Protein AF-L8DAK5-F1 (afdb_monomer)

Structure (mmCIF, N/CA/C/O backbone):
data_AF-L8DAK5-F1
#
_entry.id   AF-L8DAK5-F1
#
loop_
_atom_site.group_PDB
_atom_site.id
_atom_site.type_symbol
_atom_site.label_atom_id
_atom_site.label_alt_id
_atom_site.label_comp_id
_atom_site.label_asym_id
_atom_site.label_entity_id
_atom_site.label_seq_id
_atom_site.pdbx_PDB_ins_code
_atom_site.Cartn_x
_atom_site.Cartn_y
_atom_site.Cartn_z
_atom_site.occupancy
_atom_site.B_iso_or_equiv
_atom_site.auth_seq_id
_atom_site.auth_comp_id
_atom_site.auth_asym_id
_atom_site.auth_atom_id
_atom_site.pdbx_PDB_model_num
ATOM 1 N N . MET A 1 1 ? 27.791 -12.431 57.931 1.00 39.72 1 MET A N 1
ATOM 2 C CA . MET A 1 1 ? 26.720 -12.789 56.977 1.00 39.72 1 MET A CA 1
ATOM 3 C C . MET A 1 1 ? 26.270 -11.500 56.310 1.00 39.72 1 MET A C 1
ATOM 5 O O . MET A 1 1 ? 25.592 -10.714 56.954 1.00 39.72 1 MET A O 1
ATOM 9 N N . SER A 1 2 ? 26.748 -11.221 55.096 1.00 40.09 2 SER A N 1
ATOM 10 C CA . SER A 1 2 ? 26.414 -9.990 54.365 1.00 40.09 2 SER A CA 1
ATOM 11 C C . SER A 1 2 ? 25.196 -10.241 53.482 1.00 40.09 2 SER A C 1
ATOM 13 O O . SER A 1 2 ? 25.202 -11.176 52.686 1.00 40.09 2 SER A O 1
ATOM 15 N N . ASN A 1 3 ? 24.158 -9.425 53.637 1.00 39.25 3 ASN A N 1
ATOM 16 C CA . ASN A 1 3 ? 23.004 -9.408 52.743 1.00 39.25 3 ASN A CA 1
ATOM 17 C C . ASN A 1 3 ? 23.348 -8.564 51.500 1.00 39.25 3 ASN A C 1
ATOM 19 O O . ASN A 1 3 ? 23.896 -7.474 51.683 1.00 39.25 3 ASN A O 1
ATOM 23 N N . PRO A 1 4 ? 23.057 -8.995 50.260 1.00 54.66 4 PRO A N 1
ATOM 24 C CA . PRO A 1 4 ? 23.229 -8.130 49.105 1.00 54.66 4 PRO A CA 1
ATOM 25 C C . PRO A 1 4 ? 22.065 -7.137 49.024 1.00 54.66 4 PRO A C 1
ATOM 27 O O . PRO A 1 4 ? 20.892 -7.498 49.126 1.00 54.66 4 PRO A O 1
ATOM 30 N N . THR A 1 5 ? 22.396 -5.866 48.833 1.00 51.69 5 THR A N 1
ATOM 31 C CA . THR A 1 5 ? 21.445 -4.807 48.496 1.00 51.69 5 THR A CA 1
ATOM 32 C C . THR A 1 5 ? 20.854 -5.098 47.111 1.00 51.69 5 THR A C 1
ATOM 34 O O . THR A 1 5 ? 21.626 -5.266 46.164 1.00 51.69 5 THR A O 1
ATOM 37 N N . PRO A 1 6 ? 19.524 -5.147 46.926 1.00 53.66 6 PRO A N 1
ATOM 38 C CA . PRO A 1 6 ? 18.963 -5.229 45.586 1.00 53.66 6 PRO A CA 1
ATOM 39 C C . PRO A 1 6 ? 19.163 -3.883 44.877 1.00 53.66 6 PRO A C 1
ATOM 41 O O . PRO A 1 6 ? 18.605 -2.869 45.295 1.00 53.66 6 PRO A O 1
ATOM 44 N N . HIS A 1 7 ? 19.940 -3.860 43.790 1.00 54.09 7 HIS A N 1
ATOM 45 C CA . HIS A 1 7 ? 19.908 -2.739 42.853 1.00 54.09 7 HIS A CA 1
ATOM 46 C C . HIS A 1 7 ? 18.712 -2.951 41.908 1.00 54.09 7 HIS A C 1
ATOM 48 O O . HIS A 1 7 ? 18.798 -3.594 40.868 1.00 54.09 7 HIS A O 1
ATOM 54 N N . ASN A 1 8 ? 17.536 -2.445 42.274 1.00 59.25 8 ASN A N 1
ATOM 55 C CA . ASN A 1 8 ? 16.479 -2.271 41.281 1.00 59.25 8 ASN A CA 1
ATOM 56 C C . ASN A 1 8 ? 16.750 -0.968 40.521 1.00 59.25 8 ASN A C 1
ATOM 58 O O . ASN A 1 8 ? 16.171 0.075 40.824 1.00 59.25 8 ASN A O 1
ATOM 62 N N . SER A 1 9 ? 17.664 -1.021 39.555 1.00 59.50 9 SER A N 1
ATOM 63 C CA . SER A 1 9 ? 17.788 0.033 38.550 1.00 59.50 9 SER A CA 1
ATOM 64 C C . SER A 1 9 ? 16.672 -0.182 37.534 1.00 59.50 9 SER A C 1
ATOM 66 O O . SER A 1 9 ? 16.860 -0.862 36.529 1.00 59.50 9 SER A O 1
ATOM 68 N N . GLY A 1 10 ? 15.485 0.344 37.834 1.00 55.06 10 GLY A N 1
ATOM 69 C CA . GLY A 1 10 ? 14.363 0.354 36.904 1.00 55.06 10 GLY A CA 1
ATOM 70 C C . GLY A 1 10 ? 14.717 1.192 35.680 1.00 55.06 10 GLY A C 1
ATOM 71 O O . GLY A 1 10 ? 14.561 2.410 35.689 1.00 55.06 10 GLY A O 1
ATOM 72 N N . THR A 1 11 ? 15.230 0.554 34.630 1.00 64.50 11 THR A N 1
ATOM 73 C CA . THR A 1 11 ? 15.402 1.191 33.326 1.00 64.50 11 THR A CA 1
ATOM 74 C C . THR A 1 11 ? 14.019 1.502 32.769 1.00 64.50 11 THR A C 1
ATOM 76 O O . THR A 1 11 ? 13.306 0.611 32.308 1.00 64.50 11 THR A O 1
ATOM 79 N N . THR A 1 12 ? 13.629 2.774 32.797 1.00 67.00 12 THR A N 1
ATOM 80 C CA . THR A 1 12 ? 12.518 3.265 31.983 1.00 67.00 12 THR A CA 1
ATOM 81 C C . THR A 1 12 ? 12.885 3.046 30.519 1.00 67.00 12 THR A C 1
ATOM 83 O O . THR A 1 12 ? 13.738 3.745 29.976 1.00 67.00 12 THR A O 1
ATOM 86 N N . ILE A 1 13 ? 12.271 2.052 29.877 1.00 75.38 13 ILE A N 1
ATOM 87 C CA . ILE A 1 13 ? 12.389 1.876 28.431 1.00 75.38 13 ILE A CA 1
ATOM 88 C C . ILE A 1 13 ? 11.504 2.936 27.781 1.00 75.38 13 ILE A C 1
ATOM 90 O O . ILE A 1 13 ? 10.278 2.813 27.763 1.00 75.38 13 ILE A O 1
ATOM 94 N N . THR A 1 14 ? 12.115 3.983 27.238 1.00 77.31 14 THR A N 1
ATOM 95 C CA . THR A 1 14 ? 11.408 4.909 26.355 1.00 77.31 14 THR A CA 1
ATOM 96 C C . THR A 1 14 ? 11.034 4.156 25.077 1.00 77.31 14 THR A C 1
ATOM 98 O O . THR A 1 14 ? 11.906 3.642 24.379 1.00 77.31 14 THR A O 1
ATOM 101 N N . ARG A 1 15 ? 9.735 4.052 24.768 1.00 83.75 15 ARG A N 1
ATOM 102 C CA . ARG A 1 15 ? 9.271 3.553 23.465 1.00 83.75 15 ARG A CA 1
ATOM 103 C C . ARG A 1 15 ? 9.352 4.683 22.449 1.00 83.75 15 ARG A C 1
ATOM 105 O O . ARG A 1 15 ? 8.604 5.652 22.549 1.00 83.75 15 ARG A O 1
ATOM 112 N N . GLU A 1 16 ? 10.220 4.533 21.461 1.00 90.50 16 GLU A N 1
ATOM 113 C CA . GLU A 1 16 ? 10.222 5.402 20.288 1.00 90.50 16 GLU A CA 1
ATOM 114 C C . GLU A 1 16 ? 8.928 5.177 19.488 1.00 90.50 16 GLU A C 1
ATOM 116 O O . GLU A 1 16 ? 8.569 4.043 19.164 1.00 90.50 16 GLU A O 1
ATOM 121 N N . CYS A 1 17 ? 8.191 6.254 19.210 1.00 89.44 17 CYS A N 1
ATOM 122 C CA . CYS A 1 17 ? 6.949 6.221 18.445 1.00 89.44 17 CYS A CA 1
ATOM 123 C C . CYS A 1 17 ? 6.905 7.421 17.499 1.00 89.44 17 CYS A C 1
ATOM 125 O O . CYS A 1 17 ? 7.007 8.564 17.940 1.00 89.44 17 CYS A O 1
ATOM 127 N N . LEU A 1 18 ? 6.726 7.151 16.207 1.00 91.62 18 LEU A N 1
ATOM 128 C CA . LEU A 1 18 ? 6.474 8.166 15.192 1.00 91.62 18 LEU A CA 1
ATOM 129 C C . LEU A 1 18 ? 5.041 7.994 14.685 1.00 91.62 18 LEU A C 1
ATOM 131 O O . LEU A 1 18 ? 4.684 6.931 14.178 1.00 91.62 18 LEU A O 1
ATOM 135 N N . VAL A 1 19 ? 4.230 9.044 14.808 1.00 93.62 19 VAL A N 1
ATOM 136 C CA . VAL A 1 19 ? 2.860 9.084 14.281 1.00 93.62 19 VAL A CA 1
ATOM 137 C C . VAL A 1 19 ? 2.806 10.124 13.171 1.00 93.62 19 VAL A C 1
ATOM 139 O O . VAL A 1 19 ? 3.156 11.282 13.385 1.00 93.62 19 VAL A O 1
ATOM 142 N N . VAL A 1 20 ? 2.365 9.707 11.985 1.00 94.12 20 VAL A N 1
ATOM 143 C CA . VAL A 1 20 ? 2.186 10.573 10.815 1.00 94.12 20 VAL A CA 1
ATOM 144 C C . VAL A 1 20 ? 0.772 10.374 10.285 1.00 94.12 20 VAL A C 1
ATOM 146 O O . VAL A 1 20 ? 0.321 9.240 10.141 1.00 94.12 20 VAL A O 1
ATOM 149 N N . SER A 1 21 ? 0.091 11.473 9.967 1.00 94.94 21 SER A N 1
ATOM 150 C CA . SER A 1 21 ? -1.261 11.461 9.406 1.00 94.94 21 SER A CA 1
ATOM 151 C C . SER A 1 21 ? -1.290 12.205 8.078 1.00 94.94 21 SER A C 1
ATOM 153 O O . SER A 1 21 ? -0.713 13.284 7.948 1.00 94.94 21 SER A O 1
ATOM 155 N N . ARG A 1 22 ? -1.999 11.644 7.095 1.00 93.12 22 ARG A N 1
ATOM 156 C CA . ARG A 1 22 ? -2.268 12.282 5.802 1.00 93.12 22 ARG A CA 1
ATOM 157 C C . ARG A 1 22 ? -3.673 11.923 5.331 1.00 93.12 22 ARG A C 1
ATOM 159 O O . ARG A 1 22 ? -4.027 10.749 5.310 1.00 93.12 22 ARG A O 1
ATOM 166 N N . THR A 1 23 ? -4.438 12.920 4.901 1.00 95.81 23 THR A N 1
ATOM 167 C CA . THR A 1 23 ? -5.745 12.712 4.263 1.00 95.81 23 THR A CA 1
ATOM 168 C C . THR A 1 23 ? -5.566 12.549 2.758 1.00 95.81 23 THR A C 1
ATOM 170 O O . THR A 1 23 ? -4.881 13.350 2.121 1.00 95.81 23 THR A O 1
ATOM 173 N N . LEU A 1 24 ? -6.192 11.521 2.189 1.00 94.12 24 LEU A N 1
ATOM 174 C CA . 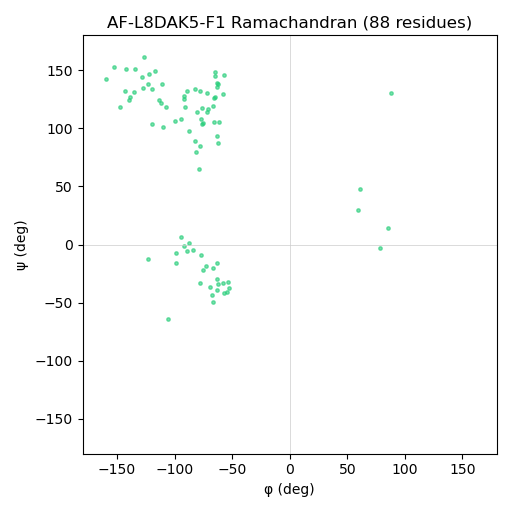LEU A 1 24 ? -6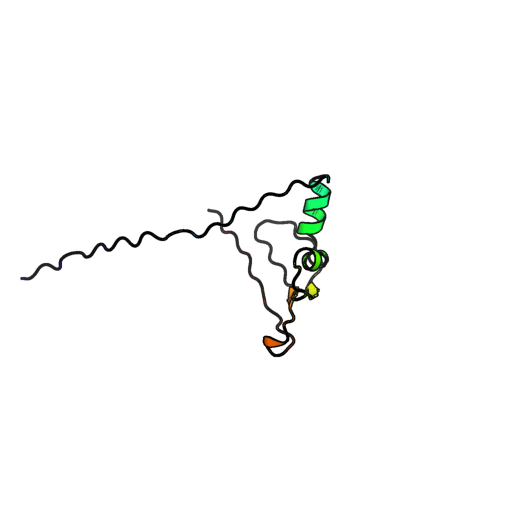.219 11.259 0.752 1.00 94.12 24 LEU A CA 1
ATOM 175 C C . LEU A 1 24 ? -7.672 11.283 0.274 1.00 94.12 24 LEU A C 1
ATOM 177 O O . LEU A 1 24 ? -8.534 10.667 0.894 1.00 94.12 24 LEU A O 1
ATOM 181 N N . ALA A 1 25 ? -7.942 11.971 -0.836 1.00 97.56 25 ALA A N 1
ATOM 182 C CA . ALA A 1 25 ? -9.251 11.967 -1.489 1.00 97.56 25 ALA A CA 1
ATOM 183 C C . ALA A 1 25 ? -9.427 10.682 -2.320 1.00 97.56 25 ALA A C 1
ATOM 185 O O . ALA A 1 25 ? -9.466 10.712 -3.549 1.00 97.56 25 ALA A O 1
ATOM 186 N N . ALA A 1 26 ? -9.460 9.537 -1.642 1.00 95.88 26 ALA A N 1
ATOM 187 C CA . ALA A 1 26 ? -9.601 8.221 -2.247 1.00 95.88 26 ALA A CA 1
ATOM 188 C C . ALA A 1 26 ? -10.487 7.326 -1.379 1.00 95.88 26 ALA A C 1
ATOM 190 O O . ALA A 1 26 ? -10.531 7.469 -0.159 1.00 95.88 26 ALA A O 1
ATOM 191 N N . ASP A 1 27 ? -11.170 6.383 -2.023 1.00 97.94 27 ASP A N 1
ATOM 192 C CA . ASP A 1 27 ? -11.892 5.331 -1.316 1.00 97.94 27 ASP A CA 1
ATOM 193 C C . ASP A 1 27 ? -10.899 4.452 -0.523 1.00 97.94 27 ASP A C 1
ATOM 195 O O . ASP A 1 27 ? -9.857 4.077 -1.081 1.00 97.94 27 ASP A O 1
ATOM 199 N N . PRO A 1 28 ? -11.189 4.092 0.742 1.00 96.25 28 PRO A N 1
ATOM 200 C CA . PRO A 1 28 ? -10.316 3.237 1.541 1.00 96.25 28 PRO A CA 1
ATOM 201 C C . PRO A 1 28 ? -9.933 1.924 0.852 1.00 96.25 28 PRO A C 1
ATOM 203 O O . PRO A 1 28 ? -8.779 1.511 0.950 1.00 96.25 28 PRO A O 1
ATOM 206 N N . ALA A 1 29 ? -10.842 1.292 0.104 1.00 96.12 29 ALA A N 1
ATOM 207 C CA . ALA A 1 29 ? -10.561 0.049 -0.608 1.00 96.12 29 ALA A CA 1
ATOM 208 C C . ALA A 1 29 ? -9.461 0.226 -1.664 1.00 96.12 29 ALA A C 1
ATOM 210 O O . ALA A 1 29 ? -8.637 -0.666 -1.848 1.00 96.12 29 ALA A O 1
ATOM 211 N N . LYS A 1 30 ? -9.386 1.397 -2.312 1.00 96.25 30 LYS A N 1
ATOM 212 C CA . LYS A 1 30 ? -8.308 1.709 -3.267 1.00 96.25 30 LYS A CA 1
ATOM 213 C C . LYS A 1 30 ? -6.963 1.882 -2.568 1.00 96.25 30 LYS A C 1
ATOM 215 O O . LYS A 1 30 ? -5.940 1.487 -3.116 1.00 96.25 30 LYS A O 1
ATOM 220 N N . ILE A 1 31 ? -6.963 2.458 -1.366 1.00 94.19 31 ILE A N 1
ATOM 221 C CA . ILE A 1 31 ? -5.749 2.596 -0.552 1.00 94.19 31 ILE A CA 1
ATOM 222 C C . ILE A 1 31 ? -5.265 1.209 -0.124 1.00 94.19 31 ILE A C 1
ATOM 224 O O . ILE A 1 31 ? -4.097 0.883 -0.321 1.00 94.19 31 ILE A O 1
ATOM 228 N N . PHE A 1 32 ? -6.159 0.374 0.408 1.00 93.44 32 PHE A N 1
ATOM 229 C CA . PHE A 1 32 ? -5.799 -0.980 0.820 1.00 93.44 32 PHE A CA 1
ATOM 230 C C . PHE A 1 32 ? -5.337 -1.839 -0.352 1.00 93.44 32 PHE A C 1
ATOM 232 O O . PHE A 1 32 ? -4.338 -2.521 -0.188 1.00 93.44 32 PHE A O 1
ATOM 239 N N . ALA A 1 33 ? -5.961 -1.735 -1.530 1.00 94.75 33 ALA A N 1
ATOM 240 C CA . ALA A 1 33 ? -5.512 -2.456 -2.722 1.00 94.75 33 ALA A CA 1
ATOM 241 C C . ALA A 1 33 ? -4.034 -2.179 -3.054 1.00 94.75 33 ALA A C 1
ATOM 243 O O . ALA A 1 33 ? -3.300 -3.115 -3.349 1.00 94.75 33 ALA A O 1
ATOM 244 N N . VAL A 1 34 ? -3.578 -0.924 -2.933 1.00 94.31 34 VAL A N 1
ATOM 245 C CA . VAL A 1 34 ? -2.156 -0.567 -3.105 1.00 94.31 34 VAL A CA 1
ATOM 246 C C . VAL A 1 34 ? -1.293 -1.150 -1.984 1.00 94.31 34 VAL A C 1
ATOM 248 O O . VAL A 1 34 ? -0.222 -1.681 -2.248 1.00 94.31 34 VAL A O 1
ATOM 251 N N . LEU A 1 35 ? -1.745 -1.062 -0.731 1.00 92.94 35 LEU A N 1
ATOM 252 C CA . LEU A 1 35 ? -0.976 -1.529 0.430 1.00 92.94 35 LEU A CA 1
ATOM 253 C C . LEU A 1 35 ? -0.896 -3.057 0.554 1.00 92.94 35 LEU A C 1
ATOM 255 O O . LEU A 1 35 ? -0.058 -3.551 1.304 1.00 92.94 35 LEU A O 1
ATOM 259 N N . THR A 1 36 ? -1.789 -3.795 -0.105 1.00 95.44 36 THR A N 1
ATOM 260 C CA . THR A 1 36 ? -1.813 -5.264 -0.095 1.00 95.44 36 THR A CA 1
ATOM 261 C C . THR A 1 36 ? -1.163 -5.888 -1.320 1.00 95.44 36 THR A C 1
ATOM 263 O O . THR A 1 36 ? -1.044 -7.108 -1.351 1.00 95.44 36 THR A O 1
ATOM 266 N N . ASP A 1 37 ? -0.791 -5.096 -2.324 1.00 95.44 37 ASP A N 1
ATOM 267 C CA . ASP A 1 37 ? -0.159 -5.562 -3.559 1.00 95.44 37 ASP A CA 1
ATOM 268 C C . ASP A 1 37 ? 1.375 -5.465 -3.432 1.00 95.44 37 ASP A C 1
ATOM 270 O O . ASP A 1 37 ? 1.917 -4.351 -3.443 1.00 95.44 37 ASP A O 1
ATOM 274 N N . PRO A 1 38 ? 2.097 -6.600 -3.309 1.00 93.81 38 PRO A N 1
ATOM 275 C CA . PRO A 1 38 ? 3.555 -6.616 -3.206 1.00 93.81 38 PRO A CA 1
ATOM 276 C C . PRO A 1 38 ? 4.284 -5.865 -4.327 1.00 93.81 38 PRO A C 1
ATOM 278 O O . PRO A 1 38 ? 5.328 -5.268 -4.055 1.00 93.81 38 PRO A O 1
ATOM 281 N N . ASP A 1 39 ? 3.751 -5.832 -5.551 1.00 92.94 39 ASP A N 1
ATOM 282 C CA . ASP A 1 39 ? 4.400 -5.155 -6.686 1.00 92.94 39 ASP A CA 1
ATOM 283 C C . ASP A 1 39 ? 4.275 -3.630 -6.610 1.00 92.94 39 ASP A C 1
ATOM 285 O O . ASP A 1 39 ? 5.092 -2.89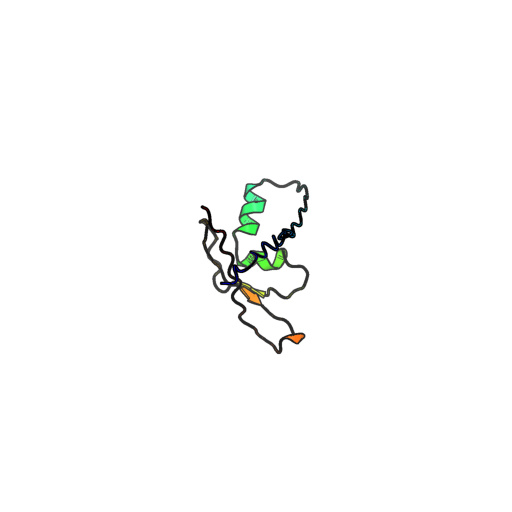0 -7.170 1.00 92.94 39 ASP A O 1
ATOM 289 N N . ARG A 1 40 ? 3.279 -3.139 -5.871 1.00 93.44 40 ARG A N 1
ATOM 290 C CA . ARG A 1 40 ? 3.044 -1.706 -5.649 1.00 93.44 40 ARG A CA 1
ATOM 291 C C . ARG A 1 40 ? 3.784 -1.166 -4.433 1.00 93.44 40 ARG A C 1
ATOM 293 O O . ARG A 1 40 ? 3.799 0.044 -4.218 1.00 93.44 40 ARG A O 1
ATOM 300 N N . HIS A 1 41 ? 4.444 -2.022 -3.652 1.00 90.19 41 HIS A N 1
ATOM 301 C CA . HIS A 1 41 ? 5.173 -1.576 -2.465 1.00 90.19 41 HIS A CA 1
ATOM 302 C C . HIS A 1 41 ? 6.333 -0.621 -2.781 1.00 90.19 41 HIS A C 1
ATOM 304 O O . HIS A 1 41 ? 6.616 0.256 -1.960 1.00 90.19 41 HIS A O 1
ATOM 310 N N . GLN A 1 42 ? 6.960 -0.739 -3.957 1.00 89.81 42 GLN A N 1
ATOM 311 C CA . GLN A 1 42 ? 7.999 0.192 -4.420 1.00 89.81 42 GLN A CA 1
ATOM 312 C C . GLN A 1 42 ? 7.500 1.648 -4.493 1.00 89.81 42 GLN A C 1
ATOM 314 O O . GLN A 1 42 ? 8.236 2.562 -4.145 1.00 89.81 42 GLN A O 1
ATOM 319 N N . ASP A 1 43 ? 6.219 1.874 -4.807 1.00 91.06 43 ASP A N 1
ATOM 320 C CA . ASP A 1 43 ? 5.633 3.220 -4.929 1.00 91.06 43 ASP A CA 1
ATOM 321 C C . ASP A 1 43 ? 5.581 3.975 -3.591 1.00 91.06 43 ASP A C 1
ATOM 323 O O . ASP A 1 43 ? 5.433 5.198 -3.548 1.00 91.06 43 ASP A O 1
ATOM 327 N N . THR A 1 44 ? 5.646 3.241 -2.479 1.00 87.62 44 THR A N 1
ATOM 328 C CA . THR A 1 44 ? 5.599 3.807 -1.122 1.00 87.62 44 THR A CA 1
ATOM 329 C C . THR A 1 44 ? 6.986 4.118 -0.562 1.00 87.62 44 THR A C 1
ATOM 331 O O . THR A 1 44 ? 7.097 4.631 0.554 1.00 87.62 44 THR A O 1
ATOM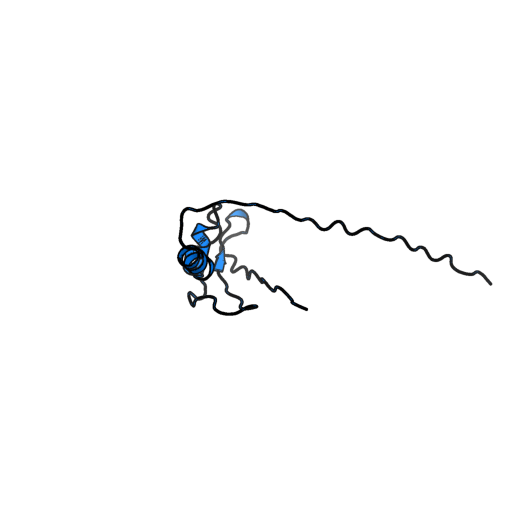 334 N N . GLU A 1 45 ? 8.038 3.823 -1.328 1.00 86.00 45 GLU A N 1
ATOM 335 C CA . GLU A 1 45 ? 9.435 3.955 -0.935 1.00 86.00 45 GLU A CA 1
ATOM 336 C C . GLU A 1 45 ? 10.152 4.938 -1.882 1.00 86.00 45 GLU A C 1
ATOM 338 O O . GLU A 1 45 ? 10.443 4.604 -3.025 1.00 86.00 45 GLU A O 1
ATOM 343 N N . PRO A 1 46 ? 10.418 6.182 -1.445 1.00 77.31 46 PRO A N 1
ATOM 344 C CA . PRO A 1 46 ? 10.957 7.222 -2.324 1.00 77.31 46 PRO A CA 1
ATOM 345 C C . PRO A 1 46 ? 12.461 7.091 -2.633 1.00 77.31 46 PRO A C 1
ATOM 347 O O . PRO A 1 46 ? 12.964 7.850 -3.458 1.00 77.31 46 PRO A O 1
ATOM 350 N N . GLY A 1 47 ? 13.193 6.200 -1.961 1.00 78.19 47 GLY A N 1
ATOM 351 C CA . GLY A 1 47 ? 14.642 6.031 -2.087 1.00 78.19 47 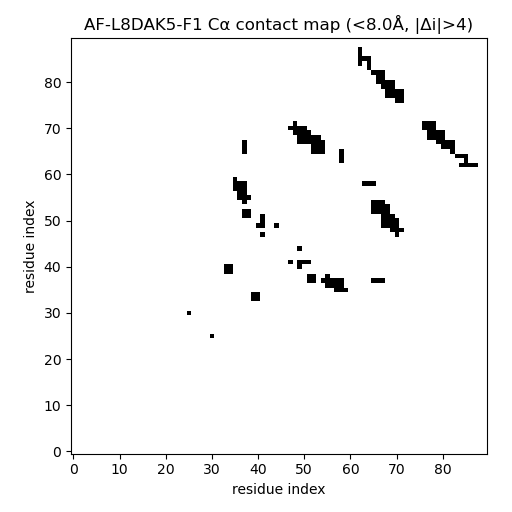GLY A CA 1
ATOM 352 C C . GLY A 1 47 ? 15.103 5.144 -3.247 1.00 78.19 47 GLY A C 1
ATOM 353 O O . GLY A 1 47 ? 16.309 5.071 -3.467 1.00 78.19 47 GLY A O 1
ATOM 354 N N . ASP A 1 48 ? 14.191 4.516 -4.002 1.00 77.62 48 ASP A N 1
ATOM 355 C CA . ASP A 1 48 ? 14.488 3.584 -5.111 1.00 77.62 48 ASP A CA 1
ATOM 356 C C . ASP A 1 48 ? 15.317 2.356 -4.676 1.00 7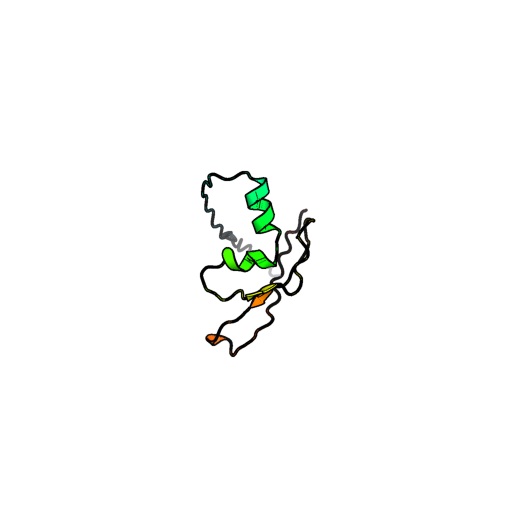7.62 48 ASP A C 1
ATOM 358 O O . ASP A 1 48 ? 16.126 1.792 -5.422 1.00 77.62 48 ASP A O 1
ATOM 362 N N . TRP A 1 49 ? 15.171 1.925 -3.423 1.00 85.38 49 TRP A N 1
ATOM 363 C CA . TRP A 1 49 ? 15.885 0.755 -2.905 1.00 85.38 49 TRP A CA 1
ATOM 364 C C . TRP A 1 49 ? 15.019 -0.496 -2.913 1.00 85.38 49 TRP A C 1
ATOM 366 O O . TRP A 1 49 ? 15.560 -1.596 -2.814 1.00 85.38 49 TRP A O 1
ATOM 376 N N . VAL A 1 50 ? 13.700 -0.368 -3.048 1.00 88.25 50 VAL A N 1
ATOM 377 C CA . VAL A 1 50 ? 12.778 -1.487 -3.298 1.00 88.25 50 VAL A CA 1
ATOM 378 C C . VAL A 1 50 ? 12.588 -1.652 -4.805 1.00 88.25 50 VAL A C 1
ATOM 380 O O . VAL A 1 50 ? 12.272 -0.688 -5.487 1.00 88.25 50 VAL A O 1
ATOM 383 N N . ARG A 1 51 ? 12.785 -2.866 -5.333 1.00 85.88 51 ARG A N 1
ATOM 384 C CA . ARG A 1 51 ? 12.758 -3.126 -6.784 1.00 85.88 51 ARG A CA 1
ATOM 385 C C . ARG A 1 51 ? 11.507 -3.850 -7.249 1.00 85.88 51 ARG A C 1
ATOM 387 O O . ARG A 1 51 ? 10.751 -3.331 -8.050 1.00 85.88 51 ARG A O 1
ATOM 394 N N . ALA A 1 52 ? 11.321 -5.078 -6.791 1.00 85.81 52 ALA A N 1
ATOM 395 C CA . ALA A 1 52 ? 10.228 -5.929 -7.246 1.00 85.81 52 ALA A CA 1
ATOM 396 C C . ALA A 1 52 ? 9.857 -6.920 -6.154 1.00 85.81 52 ALA A C 1
ATOM 398 O O . ALA A 1 52 ? 10.717 -7.293 -5.346 1.00 85.81 52 ALA A O 1
ATOM 399 N N . ALA A 1 53 ? 8.609 -7.374 -6.142 1.00 91.44 53 ALA A N 1
ATOM 400 C CA . ALA A 1 53 ? 8.227 -8.476 -5.284 1.00 91.44 53 ALA A CA 1
ATOM 401 C C . ALA A 1 53 ? 8.949 -9.765 -5.702 1.00 91.44 53 ALA A C 1
ATOM 403 O O . ALA A 1 53 ? 9.274 -9.983 -6.869 1.00 91.44 53 ALA A O 1
ATOM 404 N N . VAL A 1 54 ? 9.218 -10.626 -4.723 1.00 91.44 54 VAL A N 1
ATOM 405 C CA . VAL A 1 54 ? 9.625 -12.014 -4.989 1.00 91.44 54 VAL A CA 1
ATOM 406 C C . VAL A 1 54 ? 8.397 -12.853 -5.366 1.00 91.44 54 VAL A C 1
ATOM 408 O O . VAL A 1 54 ? 8.500 -13.755 -6.191 1.00 91.44 54 VAL A O 1
ATOM 411 N N . ASP A 1 55 ? 7.242 -12.530 -4.778 1.00 89.62 55 ASP A N 1
ATOM 412 C CA . ASP A 1 55 ? 5.920 -13.077 -5.088 1.00 89.62 55 ASP A CA 1
ATOM 413 C C . ASP A 1 55 ? 4.897 -11.930 -5.065 1.00 89.62 55 ASP A C 1
ATOM 415 O O . ASP A 1 55 ? 4.827 -11.187 -4.083 1.00 89.62 55 ASP A O 1
ATOM 419 N N . ALA A 1 56 ? 4.128 -11.798 -6.144 1.00 90.62 56 ALA A N 1
ATOM 420 C CA . ALA A 1 56 ? 3.121 -10.758 -6.342 1.00 90.62 56 ALA A CA 1
ATOM 421 C C . ALA A 1 56 ? 1.737 -11.123 -5.769 1.00 90.62 56 ALA A C 1
ATOM 423 O O . ALA A 1 56 ? 0.786 -10.351 -5.901 1.00 90.62 56 ALA A O 1
ATOM 424 N N . ASN A 1 57 ? 1.585 -12.292 -5.137 1.00 93.88 57 ASN A N 1
ATOM 425 C CA . ASN A 1 57 ? 0.325 -12.681 -4.512 1.00 93.88 57 ASN A CA 1
ATOM 426 C C . ASN A 1 57 ? -0.122 -11.651 -3.455 1.00 93.88 57 ASN A C 1
ATOM 428 O O . ASN A 1 57 ? 0.648 -11.339 -2.541 1.00 93.88 57 ASN A O 1
ATOM 432 N N . PRO A 1 58 ? -1.379 -11.166 -3.512 1.00 94.12 58 PRO A N 1
ATOM 433 C CA . PRO A 1 58 ? -1.867 -10.182 -2.559 1.00 94.12 58 PRO A CA 1
ATOM 434 C C . PRO A 1 58 ? -1.767 -10.639 -1.100 1.00 94.12 58 PRO A C 1
ATOM 436 O O . PRO A 1 58 ? -1.989 -11.805 -0.747 1.00 94.12 58 PRO A O 1
ATOM 439 N N . ILE A 1 59 ? -1.498 -9.678 -0.222 1.00 94.12 59 ILE A N 1
ATOM 440 C CA . ILE A 1 59 ? -1.540 -9.863 1.226 1.00 94.12 59 ILE A CA 1
ATOM 441 C C . ILE A 1 59 ? -3.006 -9.883 1.662 1.00 94.12 59 ILE A C 1
ATOM 443 O O . ILE A 1 59 ? -3.720 -8.894 1.516 1.00 94.12 59 ILE A O 1
ATOM 447 N N . THR A 1 60 ? -3.460 -11.004 2.214 1.00 94.69 60 THR A N 1
ATOM 448 C CA . THR A 1 60 ? -4.880 -11.240 2.535 1.00 94.69 60 THR A CA 1
ATOM 449 C C . THR A 1 60 ? -5.129 -11.574 4.001 1.00 94.69 60 THR A C 1
ATOM 451 O O . THR A 1 60 ? -6.275 -11.534 4.448 1.00 94.69 60 THR A O 1
ATOM 454 N N . ALA A 1 61 ? -4.080 -11.868 4.774 1.00 90.06 61 ALA A N 1
ATOM 455 C CA . ALA A 1 61 ? -4.211 -12.285 6.165 1.00 90.06 61 ALA A CA 1
ATOM 456 C C . ALA A 1 61 ? -3.232 -11.570 7.102 1.00 90.06 61 ALA A C 1
ATOM 458 O O . ALA A 1 61 ? -2.115 -11.194 6.741 1.00 90.06 61 ALA A O 1
ATOM 459 N N . MET A 1 62 ? -3.645 -11.425 8.362 1.00 90.69 62 MET A N 1
ATOM 460 C CA . MET A 1 62 ? -2.765 -10.937 9.419 1.00 90.69 62 MET A CA 1
ATOM 461 C C . MET A 1 62 ? -1.596 -11.903 9.633 1.00 90.69 62 MET A C 1
ATOM 463 O O . MET A 1 62 ? -1.770 -13.117 9.646 1.00 90.69 62 MET A O 1
ATOM 467 N N . GLY A 1 63 ? -0.398 -11.351 9.826 1.00 87.19 63 GLY A N 1
ATOM 468 C CA . GLY A 1 63 ? 0.819 -12.141 10.036 1.00 87.19 63 GLY A CA 1
ATOM 469 C C . GLY A 1 63 ? 1.424 -12.736 8.762 1.00 87.19 63 GLY A C 1
ATOM 470 O O . GLY A 1 63 ? 2.497 -13.332 8.843 1.00 87.19 63 GLY A O 1
ATOM 471 N N . GLN A 1 64 ? 0.793 -12.547 7.598 1.00 90.00 64 GLN A N 1
ATOM 472 C CA . GLN A 1 64 ? 1.373 -12.928 6.315 1.00 90.00 64 GLN A CA 1
ATOM 473 C C . GLN A 1 64 ? 2.658 -12.133 6.051 1.00 90.00 64 GLN A C 1
ATOM 475 O O . GLN A 1 64 ? 2.744 -10.932 6.314 1.00 90.00 64 GLN A O 1
ATOM 480 N N . VAL A 1 65 ? 3.664 -12.829 5.526 1.00 89.44 65 VAL A N 1
ATOM 481 C CA . VAL A 1 65 ? 4.954 -12.258 5.140 1.00 89.44 65 VAL A CA 1
ATOM 482 C C . VAL A 1 65 ? 5.051 -12.294 3.622 1.00 89.44 65 VAL A C 1
ATOM 484 O O . VAL A 1 65 ? 4.694 -13.293 3.006 1.00 89.44 65 VAL A O 1
ATOM 487 N N . PHE A 1 66 ? 5.567 -11.220 3.037 1.00 88.88 66 PHE A N 1
ATOM 488 C CA . PHE A 1 66 ? 5.965 -11.155 1.635 1.00 88.88 66 PHE A CA 1
ATOM 489 C C . PHE A 1 66 ? 7.412 -10.658 1.559 1.00 88.88 66 PHE A C 1
ATOM 491 O O . PHE A 1 66 ? 7.937 -10.089 2.523 1.00 88.88 66 PHE A O 1
ATOM 498 N N . ALA A 1 67 ? 8.070 -10.899 0.430 1.00 88.81 67 ALA A N 1
ATOM 499 C CA . ALA A 1 67 ? 9.455 -10.510 0.209 1.00 88.81 67 ALA A CA 1
ATOM 500 C C . ALA A 1 67 ? 9.570 -9.604 -1.017 1.00 88.81 67 ALA A C 1
ATOM 502 O O . ALA A 1 67 ? 8.842 -9.770 -1.994 1.00 88.81 67 ALA A O 1
ATOM 503 N N . VAL A 1 68 ? 10.511 -8.665 -0.956 1.00 87.94 68 VAL A N 1
ATOM 504 C CA . VAL A 1 68 ? 10.865 -7.773 -2.061 1.00 87.94 68 VAL A CA 1
ATOM 505 C C . VAL A 1 68 ? 12.367 -7.825 -2.285 1.00 87.94 68 VAL A C 1
ATOM 507 O O . VAL A 1 68 ? 13.153 -7.920 -1.339 1.00 87.94 68 VAL A O 1
ATOM 510 N N . ASN A 1 69 ? 12.768 -7.740 -3.542 1.00 86.75 69 ASN A N 1
ATOM 511 C CA . ASN A 1 69 ? 14.149 -7.519 -3.914 1.00 86.75 69 ASN A CA 1
ATOM 512 C C . ASN A 1 69 ? 14.521 -6.079 -3.576 1.00 86.75 69 ASN A C 1
ATOM 514 O O . ASN A 1 6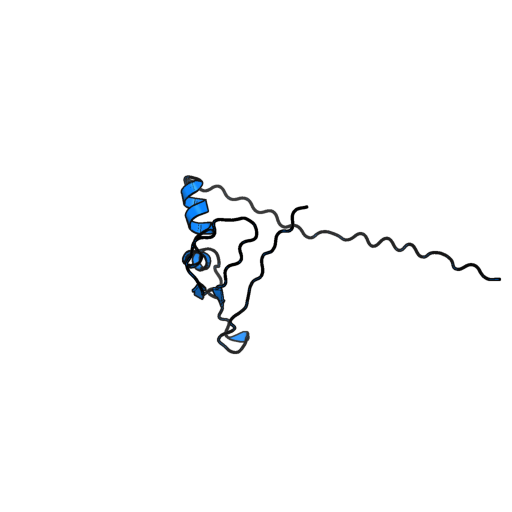9 ? 13.800 -5.145 -3.936 1.00 86.75 69 ASN A O 1
ATOM 518 N N . MET A 1 70 ? 15.648 -5.907 -2.890 1.00 85.69 70 MET A N 1
ATOM 519 C CA . MET A 1 70 ? 16.183 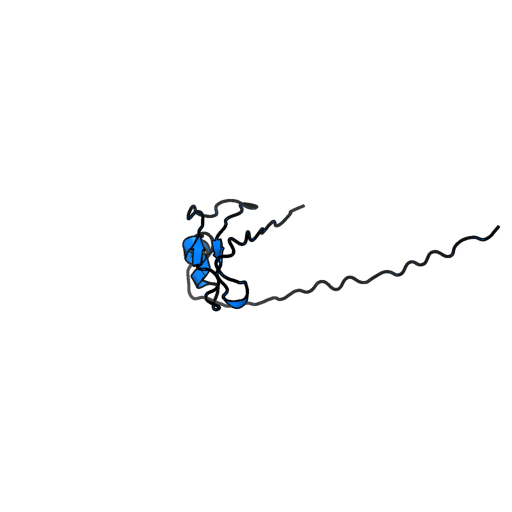-4.595 -2.565 1.00 85.69 70 MET A CA 1
ATOM 520 C C . MET A 1 70 ? 17.539 -4.385 -3.232 1.00 85.69 70 MET A C 1
ATOM 522 O O . MET A 1 70 ? 18.308 -5.325 -3.435 1.00 85.69 70 MET A O 1
ATOM 526 N N . PHE A 1 71 ? 17.837 -3.136 -3.566 1.00 82.56 71 PHE A N 1
ATOM 527 C CA . PHE A 1 71 ? 19.108 -2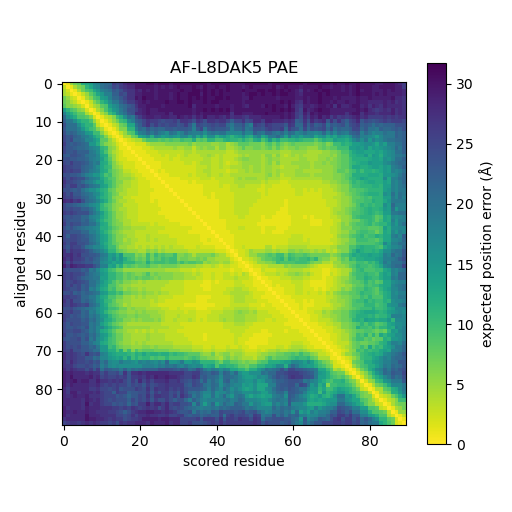.749 -4.157 1.00 82.56 71 PHE A CA 1
ATOM 528 C C . PHE A 1 71 ? 19.631 -1.482 -3.494 1.00 82.56 71 PHE A C 1
ATOM 530 O O . PHE A 1 71 ? 18.912 -0.498 -3.364 1.00 82.56 71 PHE A O 1
ATOM 537 N N . LEU A 1 72 ? 20.898 -1.516 -3.104 1.00 78.44 72 LEU A N 1
ATOM 538 C CA . LEU A 1 72 ? 21.626 -0.369 -2.590 1.00 78.44 72 LEU A CA 1
ATOM 539 C C . LEU A 1 72 ? 23.087 -0.527 -3.010 1.00 78.44 72 LEU A C 1
ATOM 541 O O . LEU A 1 72 ? 23.738 -1.486 -2.589 1.00 78.44 72 LEU A O 1
ATOM 545 N N . ASP A 1 73 ? 23.608 0.407 -3.808 1.00 69.81 73 ASP A N 1
ATOM 546 C CA . ASP A 1 73 ? 24.997 0.365 -4.294 1.00 69.81 73 ASP A CA 1
ATOM 547 C C . ASP A 1 73 ? 26.007 0.308 -3.143 1.00 69.81 73 ASP A C 1
ATOM 549 O O . ASP A 1 73 ? 26.939 -0.494 -3.154 1.00 69.81 73 ASP A O 1
ATOM 553 N N . ALA A 1 74 ? 25.766 1.086 -2.084 1.00 71.75 74 ALA A N 1
ATOM 554 C CA . ALA A 1 74 ? 26.609 1.108 -0.890 1.00 71.75 74 ALA A CA 1
ATOM 555 C C . ALA A 1 74 ? 26.653 -0.237 -0.132 1.00 71.75 74 ALA A C 1
ATOM 557 O O . ALA A 1 74 ? 27.536 -0.437 0.698 1.00 71.75 74 ALA A O 1
ATOM 558 N N . ALA A 1 75 ? 25.721 -1.156 -0.407 1.00 65.00 75 ALA A N 1
ATOM 559 C CA . ALA A 1 75 ? 25.678 -2.490 0.189 1.00 65.00 75 ALA A CA 1
ATOM 560 C C . ALA A 1 75 ? 26.361 -3.574 -0.672 1.00 65.00 75 ALA A C 1
ATOM 562 O O . ALA A 1 75 ? 26.288 -4.749 -0.317 1.00 65.00 75 ALA A O 1
ATOM 563 N N . GLY A 1 76 ? 27.021 -3.214 -1.782 1.00 59.81 76 GLY A N 1
ATOM 564 C CA . GLY A 1 76 ? 27.787 -4.161 -2.605 1.00 59.81 76 GLY A CA 1
ATOM 565 C C . GLY A 1 76 ? 26.980 -4.930 -3.660 1.00 59.81 76 GLY A C 1
ATOM 566 O O . GLY A 1 76 ? 27.498 -5.888 -4.227 1.00 59.81 76 GLY A O 1
ATOM 567 N N . GLY A 1 77 ? 25.750 -4.496 -3.961 1.00 52.22 77 GLY A N 1
ATOM 568 C CA . GLY A 1 77 ? 24.926 -5.033 -5.050 1.00 52.22 77 GLY A CA 1
ATOM 569 C C . GLY A 1 77 ? 24.062 -6.244 -4.667 1.00 52.22 77 GLY A C 1
ATOM 570 O O . GLY A 1 77 ? 24.529 -7.219 -4.090 1.00 52.22 77 GLY A O 1
ATOM 571 N N . GLY A 1 78 ? 22.771 -6.168 -5.017 1.00 55.50 78 GLY A N 1
ATOM 572 C CA . GLY A 1 78 ? 21.835 -7.300 -5.036 1.00 55.50 78 GLY A CA 1
ATOM 573 C C . GLY A 1 78 ? 21.590 -8.011 -3.701 1.00 55.50 78 GLY A C 1
ATOM 574 O O . GLY A 1 78 ? 21.617 -9.237 -3.650 1.00 55.50 78 GLY A O 1
ATOM 575 N N . ALA A 1 79 ? 21.333 -7.280 -2.615 1.00 51.50 79 ALA A N 1
ATOM 576 C CA . ALA A 1 79 ? 20.906 -7.918 -1.376 1.00 51.50 79 ALA A CA 1
ATOM 577 C C . ALA A 1 79 ? 19.430 -8.338 -1.489 1.00 51.50 79 ALA A C 1
ATOM 579 O O . ALA A 1 79 ? 18.525 -7.516 -1.327 1.00 51.50 79 ALA A O 1
ATOM 580 N N . THR A 1 80 ? 19.163 -9.632 -1.689 1.00 48.28 80 THR A N 1
ATOM 581 C CA . THR A 1 80 ? 17.866 -10.216 -1.317 1.00 48.28 80 THR A CA 1
ATOM 582 C C . THR A 1 80 ? 17.721 -10.071 0.198 1.00 48.28 80 THR A C 1
ATOM 584 O O . THR A 1 80 ? 18.149 -10.923 0.975 1.00 48.28 80 THR A O 1
ATOM 587 N N . THR A 1 81 ? 17.200 -8.929 0.642 1.00 48.31 81 THR A N 1
ATOM 588 C CA . THR A 1 81 ? 16.969 -8.658 2.057 1.00 48.31 81 THR A CA 1
ATOM 589 C C . THR A 1 81 ? 15.552 -9.100 2.405 1.00 48.31 81 THR A C 1
ATOM 591 O O . THR A 1 81 ? 14.561 -8.598 1.881 1.00 48.31 81 THR A O 1
ATOM 594 N N . TRP A 1 82 ? 15.443 -10.064 3.313 1.00 49.28 82 TRP A N 1
ATOM 595 C CA . TRP A 1 82 ? 14.163 -10.500 3.856 1.00 49.28 82 TRP A CA 1
ATOM 596 C C . TRP A 1 82 ? 13.689 -9.471 4.890 1.00 49.28 82 TRP A C 1
ATOM 598 O O . TRP A 1 82 ? 14.244 -9.374 5.986 1.00 49.28 82 TRP A O 1
ATOM 608 N N . ARG A 1 83 ? 12.658 -8.679 4.579 1.00 48.62 83 ARG A N 1
ATOM 609 C CA . ARG A 1 83 ? 12.001 -7.811 5.573 1.00 48.62 83 ARG A CA 1
ATOM 610 C C . ARG A 1 83 ? 10.892 -8.598 6.282 1.00 48.62 83 ARG A C 1
ATOM 612 O O . ARG A 1 83 ? 9.773 -8.698 5.797 1.00 48.62 83 ARG A O 1
ATOM 619 N N . ARG A 1 84 ? 11.191 -9.142 7.467 1.00 43.81 84 ARG A N 1
ATOM 620 C CA . ARG A 1 84 ? 10.198 -9.739 8.381 1.00 43.81 84 ARG A CA 1
ATOM 621 C C . ARG A 1 84 ? 9.348 -8.628 9.018 1.00 43.81 84 ARG A C 1
ATOM 623 O O . ARG A 1 84 ? 9.865 -7.873 9.837 1.00 43.81 84 ARG A O 1
ATOM 630 N N . ARG A 1 85 ? 8.043 -8.557 8.723 1.00 47.28 85 ARG A N 1
ATOM 631 C CA . ARG A 1 85 ? 7.065 -7.846 9.572 1.00 47.28 85 ARG A CA 1
ATOM 632 C C . ARG A 1 85 ? 6.149 -8.858 10.254 1.00 47.28 85 ARG A C 1
ATOM 634 O O . ARG A 1 85 ? 5.208 -9.356 9.657 1.00 47.28 85 ARG A O 1
ATOM 641 N N . THR A 1 86 ? 6.416 -9.142 11.523 1.00 37.31 86 THR A N 1
ATOM 642 C CA . THR A 1 86 ? 5.500 -9.871 12.407 1.00 37.31 86 THR A CA 1
ATOM 643 C C . THR A 1 86 ? 4.919 -8.884 13.405 1.00 37.31 86 THR A C 1
ATOM 645 O O . THR A 1 86 ? 5.669 -8.311 14.195 1.00 37.31 86 THR A O 1
ATOM 648 N N . LYS A 1 87 ? 3.597 -8.691 13.406 1.00 33.44 87 LYS A N 1
ATOM 649 C CA . LYS A 1 87 ? 2.918 -8.104 14.563 1.00 33.44 87 LYS A CA 1
ATOM 650 C C . LYS A 1 87 ? 2.311 -9.250 15.361 1.00 33.44 87 LYS A C 1
ATOM 652 O O . LYS A 1 87 ? 1.347 -9.860 14.917 1.00 33.44 87 LYS A O 1
ATOM 657 N N . ALA A 1 88 ? 2.920 -9.558 16.502 1.00 35.16 88 ALA A N 1
ATOM 658 C CA . ALA A 1 88 ? 2.296 -10.410 17.503 1.00 35.16 88 ALA A CA 1
ATOM 659 C C . ALA A 1 88 ? 1.045 -9.713 18.065 1.00 35.16 88 ALA A C 1
ATOM 661 O O . ALA A 1 88 ? 1.020 -8.481 18.205 1.00 35.16 88 ALA A O 1
ATOM 662 N N . LEU A 1 89 ? 0.025 -10.508 18.369 1.00 28.53 89 LEU A N 1
ATOM 663 C CA . LEU A 1 89 ? -1.139 -10.132 19.163 1.00 28.53 89 LEU A CA 1
ATOM 664 C C . LEU A 1 89 ? -1.796 -11.409 19.702 1.00 28.53 89 LEU A C 1
ATOM 666 O O . LEU A 1 89 ? -2.023 -12.319 18.904 1.00 28.53 89 LEU A O 1
ATOM 670 N N . PRO A 1 90 ? -2.308 -11.366 20.939 1.00 43.78 90 PRO A N 1
ATOM 671 C CA . PRO A 1 90 ? -1.602 -11.125 22.203 1.00 43.78 90 PRO A CA 1
ATOM 672 C C . PRO A 1 90 ? -0.758 -12.326 22.670 1.00 43.78 90 PRO A C 1
ATOM 674 O O . PRO A 1 90 ? -1.044 -13.468 22.252 1.00 43.78 90 PRO A O 1
#

Solvent-accessible surface area (backbone atoms only — not comparable to full-atom values): 6187 Å² total; per-residue (Å²): 138,86,79,83,79,83,80,80,77,79,75,80,78,81,78,90,80,89,88,86,87,81,92,68,105,64,60,68,66,63,54,48,56,46,75,26,27,41,63,48,49,36,81,79,44,92,80,70,33,52,73,42,36,77,51,61,70,64,64,85,57,90,67,61,75,67,42,44,37,30,46,47,75,94,73,73,57,70,49,78,50,80,62,87,62,75,73,86,78,134

Mean predicted aligned error: 12.5 Å

Secondary structure (DSSP, 8-state):
-PPPPP------------------SS-HHHHHHHHH-GGGGGGG-TTS-EEEES--PPP-STT----EEE--GGGTS-------------

Radius of gyration: 20.71 Å; Cα contacts (8 Å, |Δi|>4): 90; chains: 1; bounding box: 40×26×64 Å

Sequence (90 aa):
MSNPTPHNSGTTITRECLVVSRTLAADPAKIFAVLTDPDRHQDTEPGDWVRAAVDANPITAMGQVFAVNMFLDAAGGGATTWRRRTKALP

pLDDT: mean 77.02, std 19.98, range [28.53, 97.94]

Nearest PDB structures (foldseek):
  2l8o-assembly1_A  TM=5.880E-01  e=3.327E+00  Cytophaga hutchinsonii ATCC 33406
  6tmg-assembly1_e  TM=2.321E-01  e=9.006E+00  Toxoplasma gondii GT1

Foldseek 3Di:
DDDDDDPPPPPPPDDDDDDDDDDDPDDVVVVVVLVFFQQNVCVVPPPNQWDGWPDRDGDDDAQDATFTWGADVVVVGTDSDGDRDHDDDD